Protein AF-A0A9P5QDM4-F1 (afdb_monomer)

Radius of gyration: 14.63 Å; Cα contacts (8 Å, |Δi|>4): 83; chains: 1; bounding box: 31×43×36 Å

pLDDT: mean 73.51, std 17.13, range [36.22, 97.0]

Mean predicted aligned error: 10.0 Å

Nearest PDB structures (foldseek):
  5vnd-assembly3_A  TM=6.708E-01  e=1.064E-02  Homo sapiens
  5z0s-assembly2_B  TM=6.630E-01  e=1.312E-02  Homo sapiens
  4rwj-assembly1_A  TM=6.780E-01  e=1.508E-02  Homo sapiens
  7uy0-assembly2_B  TM=6.299E-01  e=1.994E-02  Homo sapiens
  8cie-assembly1_A  TM=8.432E-01  e=1.312E-01  Homo sapiens

Sequence (91 aa):
MDIRAANVLLSDKLEPILTEFEMCKGDGDLTGFHVDIETSIQRWWSHDRLNDCGTSPESDVYSFGVLLYEISTGREPEYGADLVALEGSGN

Foldseek 3Di:
DQQAPVQFDADPVRDTDGDDCLQPDDPDPPPDPPPVDDPVSCLLFDPVCVPPVDDDPVRVVSSVVQRVVCVVPVDHHDRPDVVVVVVPPDD

Structure (mmCIF, N/CA/C/O backbone):
data_AF-A0A9P5QDM4-F1
#
_entry.id   AF-A0A9P5QDM4-F1
#
loop_
_atom_site.group_PDB
_atom_site.id
_atom_site.type_symbol
_atom_site.label_atom_id
_atom_site.label_alt_id
_atom_site.label_comp_id
_atom_site.label_asym_id
_atom_site.label_entity_id
_atom_site.label_seq_id
_atom_site.pdbx_PDB_ins_code
_atom_site.Cartn_x
_atom_site.Cartn_y
_atom_site.Cartn_z
_atom_site.occupancy
_atom_site.B_iso_or_equiv
_atom_site.auth_seq_id
_atom_site.auth_comp_id
_atom_site.auth_asym_id
_atom_site.auth_atom_id
_atom_site.pdbx_PDB_model_num
ATOM 1 N N . MET A 1 1 ? 4.853 4.796 -6.665 1.00 69.12 1 MET A N 1
ATOM 2 C CA . MET A 1 1 ? 4.887 5.351 -5.295 1.00 69.12 1 MET A CA 1
ATOM 3 C C . MET A 1 1 ? 4.742 4.218 -4.285 1.00 69.12 1 MET A C 1
ATOM 5 O O . MET A 1 1 ? 4.572 3.081 -4.714 1.00 69.12 1 MET A O 1
ATOM 9 N N . ASP A 1 2 ? 4.856 4.489 -2.982 1.00 75.50 2 ASP A N 1
ATOM 10 C CA . ASP A 1 2 ? 4.661 3.481 -1.926 1.00 75.50 2 ASP A CA 1
ATOM 11 C C . ASP A 1 2 ? 3.211 3.483 -1.407 1.00 75.50 2 ASP A C 1
ATOM 13 O O . ASP A 1 2 ? 2.895 4.027 -0.349 1.00 75.50 2 ASP A O 1
ATOM 17 N N . ILE A 1 3 ? 2.300 2.942 -2.226 1.00 82.69 3 ILE A N 1
ATOM 18 C CA . ILE A 1 3 ? 0.866 2.855 -1.918 1.00 82.69 3 ILE A CA 1
ATOM 19 C C . ILE A 1 3 ? 0.577 1.469 -1.332 1.00 82.69 3 ILE A C 1
ATOM 21 O O . ILE A 1 3 ? 0.590 0.471 -2.052 1.00 82.69 3 ILE A O 1
ATOM 25 N N . ARG A 1 4 ? 0.307 1.423 -0.024 1.00 86.50 4 ARG A N 1
ATOM 26 C CA . ARG A 1 4 ? 0.037 0.210 0.766 1.00 86.50 4 ARG A CA 1
ATOM 27 C C . ARG A 1 4 ? -0.782 0.548 2.003 1.00 86.50 4 ARG A C 1
ATOM 29 O O . ARG A 1 4 ? -0.721 1.685 2.470 1.00 86.50 4 ARG A O 1
ATOM 36 N N . ALA A 1 5 ? -1.497 -0.420 2.575 1.00 86.38 5 ALA A N 1
ATOM 37 C CA . ALA A 1 5 ? -2.370 -0.168 3.728 1.00 86.38 5 ALA A CA 1
ATOM 38 C C . ALA A 1 5 ? -1.635 0.470 4.927 1.00 86.38 5 ALA A C 1
ATOM 40 O O . ALA A 1 5 ? -2.205 1.307 5.621 1.00 86.38 5 ALA A O 1
ATOM 41 N N . ALA A 1 6 ? -0.352 0.141 5.126 1.00 87.38 6 ALA A N 1
ATOM 42 C CA . ALA A 1 6 ? 0.488 0.726 6.178 1.00 87.38 6 ALA A CA 1
ATOM 43 C C . ALA A 1 6 ? 0.691 2.250 6.043 1.00 87.38 6 ALA A C 1
ATOM 45 O O . ALA A 1 6 ? 0.893 2.925 7.049 1.00 87.38 6 ALA A O 1
ATOM 46 N N . ASN A 1 7 ? 0.572 2.782 4.821 1.00 88.88 7 ASN A N 1
ATOM 47 C CA . ASN A 1 7 ? 0.804 4.191 4.492 1.00 88.88 7 ASN A CA 1
ATOM 48 C C . ASN A 1 7 ? -0.508 4.968 4.296 1.00 88.88 7 ASN A C 1
ATOM 50 O O . ASN A 1 7 ? -0.505 6.110 3.83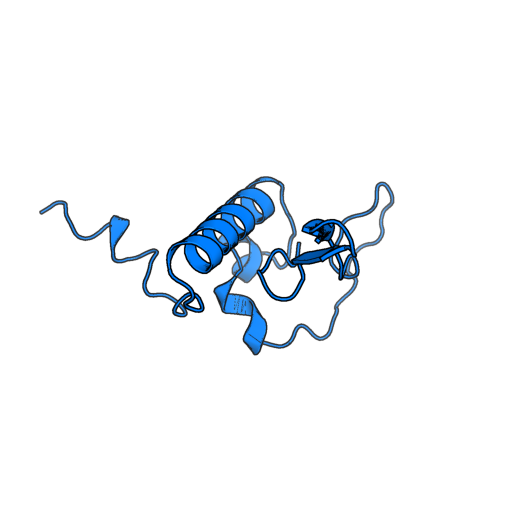2 1.00 88.88 7 ASN A O 1
ATOM 54 N N . VAL A 1 8 ? -1.643 4.347 4.640 1.00 91.62 8 VAL A N 1
ATOM 55 C CA . VAL A 1 8 ? -2.963 4.980 4.691 1.00 91.62 8 VAL A CA 1
ATOM 56 C C . VAL A 1 8 ? -3.373 5.099 6.155 1.00 91.62 8 VAL A C 1
ATOM 58 O O . VAL A 1 8 ? -3.956 4.187 6.740 1.00 91.62 8 VAL A O 1
ATOM 61 N N . LEU A 1 9 ? -3.058 6.239 6.765 1.00 93.12 9 LEU A N 1
ATOM 62 C CA . LEU A 1 9 ? -3.453 6.533 8.139 1.00 93.12 9 LEU A CA 1
ATOM 63 C C . LEU A 1 9 ? -4.908 7.000 8.197 1.00 93.12 9 LEU A C 1
ATOM 65 O O . LEU A 1 9 ? -5.465 7.479 7.211 1.00 93.12 9 LEU A O 1
ATOM 69 N N . LEU A 1 10 ? -5.519 6.901 9.376 1.00 94.06 10 LEU A N 1
ATOM 70 C CA . LEU A 1 10 ? -6.861 7.419 9.629 1.00 94.06 10 LEU A CA 1
ATOM 71 C C . LEU A 1 10 ? -6.793 8.627 10.561 1.00 94.06 10 LEU A C 1
ATOM 73 O O . LEU A 1 10 ? -6.134 8.581 11.602 1.00 94.06 10 LEU A O 1
ATOM 77 N N . SER A 1 11 ? -7.493 9.698 10.188 1.00 94.75 11 SER A N 1
ATOM 78 C CA . SER A 1 11 ? -7.711 10.850 11.064 1.00 94.75 11 SER A CA 1
ATOM 79 C C . SER A 1 11 ? -8.615 10.495 12.253 1.00 94.75 11 SER A C 1
ATOM 81 O O . SER A 1 11 ? -9.222 9.422 12.314 1.00 94.75 11 SER A O 1
ATOM 83 N N . ASP A 1 12 ? -8.779 11.437 13.182 1.00 94.94 12 ASP A N 1
ATOM 84 C CA . ASP A 1 12 ? -9.749 11.352 14.283 1.00 94.94 12 ASP A CA 1
ATOM 85 C C . ASP A 1 12 ? -11.207 11.215 13.802 1.00 94.94 12 ASP A C 1
ATOM 87 O O . ASP A 1 12 ? -12.074 10.758 14.548 1.00 94.94 12 ASP A O 1
ATOM 91 N N . LYS A 1 13 ? -11.472 11.565 12.540 1.00 97.00 13 LYS A N 1
ATOM 92 C CA . LYS A 1 13 ? -12.771 11.441 11.866 1.00 97.00 13 LYS A CA 1
ATOM 93 C C . LYS A 1 13 ? -12.869 10.228 10.941 1.00 97.00 13 LYS A C 1
ATOM 95 O O . LYS A 1 13 ? -13.849 10.122 10.209 1.00 97.00 13 LYS A O 1
ATOM 100 N N . LEU A 1 14 ? -11.890 9.320 10.978 1.00 91.31 14 LEU A N 1
ATOM 101 C CA . LEU A 1 14 ? -11.788 8.165 10.077 1.00 91.31 14 LEU A CA 1
ATOM 102 C C . LEU A 1 14 ? -11.649 8.554 8.596 1.00 91.31 14 LEU A C 1
ATOM 104 O O . LEU A 1 14 ? -12.074 7.815 7.710 1.00 91.31 14 LEU A O 1
ATOM 108 N N . GLU A 1 15 ? -11.040 9.705 8.316 1.00 95.69 15 GLU A N 1
ATOM 109 C CA . GLU A 1 15 ? -10.704 10.108 6.949 1.00 95.69 15 GLU A CA 1
ATOM 110 C C . GLU A 1 15 ? -9.314 9.561 6.584 1.00 95.69 15 GLU A C 1
ATOM 112 O O . GLU A 1 15 ? -8.397 9.665 7.407 1.00 95.69 15 GLU A O 1
ATOM 117 N N . PRO A 1 16 ? -9.133 8.980 5.383 1.00 92.25 16 PRO A N 1
ATOM 118 C CA . PRO A 1 16 ? -7.844 8.439 4.969 1.00 92.25 16 PRO A CA 1
ATOM 119 C C . PRO A 1 16 ? -6.838 9.560 4.677 1.00 92.25 16 PRO A C 1
ATOM 121 O O . PRO A 1 16 ? -7.140 10.513 3.957 1.00 92.25 16 PRO A O 1
ATOM 124 N N . ILE A 1 17 ? -5.623 9.415 5.201 1.00 92.19 17 ILE A N 1
ATOM 125 C CA . ILE A 1 17 ? -4.481 10.310 4.999 1.00 92.19 17 ILE A CA 1
ATOM 126 C C . ILE A 1 17 ? -3.324 9.483 4.438 1.00 92.19 17 ILE A C 1
ATOM 128 O O . ILE A 1 17 ? -2.881 8.526 5.068 1.00 92.19 17 ILE A O 1
ATOM 132 N N . LEU A 1 18 ? -2.822 9.867 3.263 1.00 89.56 18 LEU A N 1
ATOM 133 C CA . LEU A 1 18 ? -1.637 9.247 2.667 1.00 89.56 18 LEU A CA 1
ATOM 134 C C . LEU A 1 18 ? -0.361 9.774 3.329 1.00 89.56 18 LEU A C 1
ATOM 136 O O . LEU A 1 18 ? -0.233 10.979 3.566 1.00 89.56 18 LEU A O 1
ATOM 140 N N . THR A 1 19 ? 0.584 8.877 3.591 1.00 84.75 19 THR A N 1
ATOM 141 C CA . THR A 1 19 ? 1.909 9.186 4.144 1.00 84.75 19 THR A CA 1
ATOM 142 C C . THR A 1 19 ? 3.031 8.635 3.260 1.00 84.75 19 THR A C 1
ATOM 144 O O . THR A 1 19 ? 2.767 8.015 2.236 1.00 84.75 19 THR A O 1
ATOM 147 N N . GLU A 1 20 ? 4.290 8.881 3.643 1.00 78.94 20 GLU A N 1
ATOM 148 C CA . GLU A 1 20 ? 5.489 8.321 2.983 1.00 78.94 20 GLU A CA 1
ATOM 149 C C . GLU A 1 20 ? 5.677 8.731 1.510 1.00 78.94 20 GLU A C 1
ATOM 151 O O . GLU A 1 20 ? 5.867 7.929 0.598 1.00 78.94 20 GLU A O 1
ATOM 156 N N . PHE A 1 21 ? 5.710 10.045 1.278 1.00 78.44 21 PHE A N 1
ATOM 157 C CA . PHE A 1 21 ? 5.953 10.639 -0.043 1.00 78.44 21 PHE A CA 1
ATOM 158 C C . PHE A 1 21 ? 7.430 10.622 -0.484 1.00 78.44 21 PHE A C 1
ATOM 160 O O . PHE A 1 21 ? 7.799 11.275 -1.458 1.00 78.44 21 PHE A O 1
ATOM 167 N N . GLU A 1 22 ? 8.299 9.889 0.214 1.00 72.75 22 GLU A N 1
ATOM 168 C CA . GLU A 1 22 ? 9.744 9.843 -0.066 1.00 72.75 22 GLU A CA 1
ATOM 169 C C . GLU A 1 22 ? 10.056 9.245 -1.448 1.00 72.75 22 GLU A C 1
ATOM 171 O O . GLU A 1 22 ? 11.086 9.548 -2.046 1.00 72.75 22 GLU A O 1
ATOM 176 N N . MET A 1 23 ? 9.133 8.441 -1.991 1.00 69.62 23 MET A N 1
ATOM 177 C CA . MET A 1 23 ? 9.229 7.841 -3.329 1.00 69.62 23 MET A CA 1
ATOM 178 C C . MET A 1 23 ? 8.402 8.578 -4.397 1.00 69.62 23 MET A C 1
ATOM 180 O O . MET A 1 23 ? 8.172 8.037 -5.485 1.00 69.62 23 MET A O 1
ATOM 184 N N . CYS A 1 24 ? 7.901 9.780 -4.104 1.00 73.44 24 CYS A N 1
ATOM 185 C CA . CYS A 1 24 ? 7.136 10.578 -5.058 1.00 73.44 24 CYS A CA 1
ATOM 186 C C . CYS A 1 24 ? 8.048 11.254 -6.083 1.00 73.44 24 CYS A C 1
ATOM 188 O O . CYS A 1 24 ? 9.088 11.813 -5.740 1.00 73.44 24 CYS A O 1
ATOM 190 N N . LYS A 1 25 ? 7.623 11.267 -7.351 1.00 70.00 25 LYS A N 1
ATOM 191 C CA . LYS A 1 25 ? 8.252 12.118 -8.367 1.00 70.00 25 LYS A CA 1
ATOM 192 C C . LYS A 1 25 ? 7.739 13.548 -8.205 1.00 70.00 25 LYS A C 1
ATOM 194 O O . LYS A 1 25 ? 6.53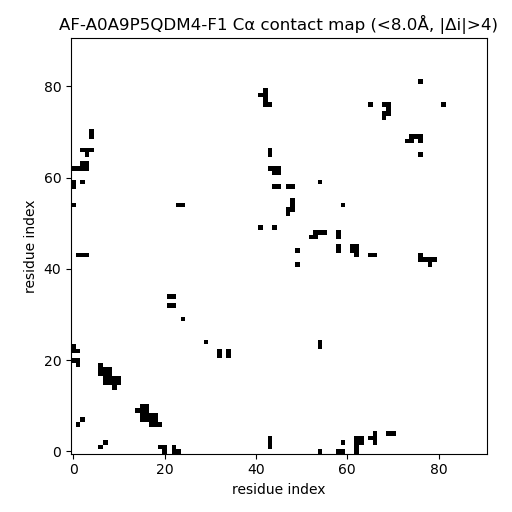6 13.780 -8.283 1.00 70.00 25 LYS A O 1
ATOM 199 N N . GLY A 1 26 ? 8.652 14.485 -7.964 1.00 64.56 26 GLY A N 1
ATOM 200 C CA . GLY A 1 26 ? 8.368 15.917 -8.030 1.00 64.56 26 GLY A CA 1
ATOM 201 C C . GLY A 1 26 ? 8.410 16.441 -9.469 1.00 64.56 26 GLY A C 1
ATOM 202 O O . GLY A 1 26 ? 8.965 15.797 -10.353 1.00 64.56 26 GLY A O 1
ATOM 203 N N . ASP A 1 27 ? 7.864 17.639 -9.684 1.00 64.19 27 ASP A N 1
ATOM 204 C CA . ASP A 1 27 ? 7.803 18.343 -10.984 1.00 64.19 27 ASP A CA 1
ATOM 205 C C . ASP A 1 27 ? 9.166 18.921 -11.445 1.00 64.19 27 ASP A C 1
ATOM 207 O O . ASP A 1 27 ? 9.266 19.683 -12.402 1.00 64.19 27 ASP A O 1
ATOM 211 N N . GLY A 1 28 ? 10.245 18.582 -10.735 1.00 54.38 28 GLY A N 1
ATOM 212 C CA . GLY A 1 28 ? 11.620 18.958 -11.049 1.00 54.38 28 GLY A CA 1
ATOM 213 C C . GLY A 1 28 ? 12.499 17.718 -11.129 1.00 54.38 28 GLY A C 1
ATOM 214 O O . GLY A 1 28 ? 12.170 16.698 -10.530 1.00 54.38 28 GLY A O 1
ATOM 215 N N . ASP A 1 29 ? 13.609 17.841 -11.860 1.00 49.62 29 ASP A N 1
ATOM 216 C CA . ASP A 1 29 ? 14.621 16.822 -12.180 1.00 49.62 29 ASP A CA 1
ATOM 217 C C . ASP A 1 29 ? 15.354 16.279 -10.932 1.00 49.62 29 ASP A C 1
ATOM 219 O O . ASP A 1 29 ? 16.574 16.337 -10.797 1.00 49.62 29 ASP A O 1
ATOM 223 N N . LEU A 1 30 ? 14.600 15.773 -9.958 1.00 49.47 30 LEU A N 1
ATOM 224 C CA . LEU A 1 30 ? 15.093 14.991 -8.839 1.00 49.47 30 LEU A CA 1
ATOM 225 C C . LEU A 1 30 ? 15.203 13.555 -9.334 1.00 49.47 30 LEU A C 1
ATOM 227 O O . LEU A 1 30 ? 14.422 12.668 -8.989 1.00 49.47 30 LEU A O 1
ATOM 231 N N . THR A 1 31 ? 16.179 13.356 -10.215 1.00 43.81 31 THR A N 1
ATOM 232 C CA . THR A 1 31 ? 16.694 12.039 -10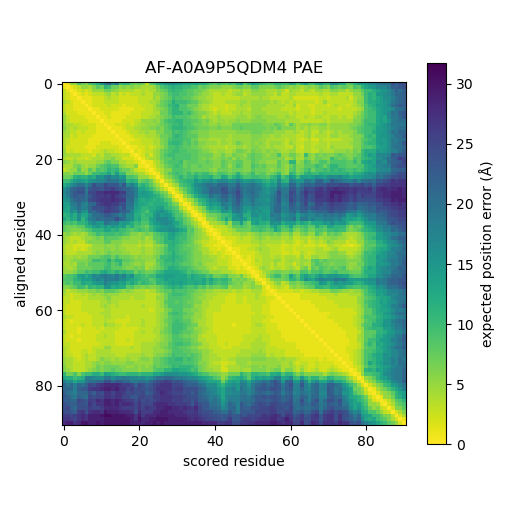.554 1.00 43.81 31 THR A CA 1
ATOM 233 C C . THR A 1 31 ? 17.042 11.317 -9.259 1.00 43.81 31 THR A C 1
ATOM 235 O O . THR A 1 31 ? 17.962 11.720 -8.550 1.00 43.81 31 THR A O 1
ATOM 238 N N . GLY A 1 32 ? 16.301 10.254 -8.965 1.00 48.31 32 GLY A N 1
ATOM 239 C CA . GLY A 1 32 ? 16.722 9.200 -8.055 1.00 48.31 32 GLY A CA 1
ATOM 240 C C . GLY A 1 32 ? 17.007 9.651 -6.628 1.00 48.31 32 GLY A C 1
ATOM 241 O O . GLY A 1 32 ? 18.162 9.699 -6.210 1.00 48.31 32 GLY A O 1
ATOM 242 N N . PHE A 1 33 ? 15.960 9.789 -5.817 1.00 45.34 33 PHE A N 1
ATOM 243 C CA . PHE A 1 33 ? 16.111 9.280 -4.459 1.00 45.34 33 PHE A CA 1
ATOM 244 C C . PHE A 1 33 ? 16.230 7.754 -4.571 1.00 45.34 33 PHE A C 1
ATOM 246 O O . PHE A 1 33 ? 15.233 7.040 -4.652 1.00 45.34 33 PHE A O 1
ATOM 253 N N . HIS A 1 34 ? 17.472 7.261 -4.631 1.00 47.53 34 HIS A N 1
ATOM 254 C CA . HIS A 1 34 ? 17.793 5.905 -4.193 1.00 47.53 34 HIS A CA 1
ATOM 255 C C . HIS A 1 34 ? 17.514 5.873 -2.691 1.00 47.53 34 HIS A C 1
ATOM 257 O O . HIS A 1 34 ? 18.408 6.045 -1.866 1.00 47.53 34 HIS A O 1
ATOM 263 N N . VAL A 1 35 ? 16.238 5.738 -2.339 1.00 50.41 35 VAL A N 1
ATOM 264 C CA . VAL A 1 35 ? 15.876 5.200 -1.037 1.00 50.41 35 VAL A CA 1
ATOM 265 C C . VAL A 1 35 ? 16.490 3.805 -1.014 1.00 50.41 35 VAL A C 1
ATOM 267 O O . VAL A 1 35 ? 16.453 3.101 -2.024 1.00 50.41 35 VAL A O 1
ATOM 270 N N . ASP A 1 36 ? 17.129 3.428 0.087 1.00 51.50 36 ASP A N 1
ATOM 271 C CA . ASP A 1 36 ? 17.553 2.049 0.309 1.00 51.50 36 ASP A CA 1
ATOM 272 C C . ASP 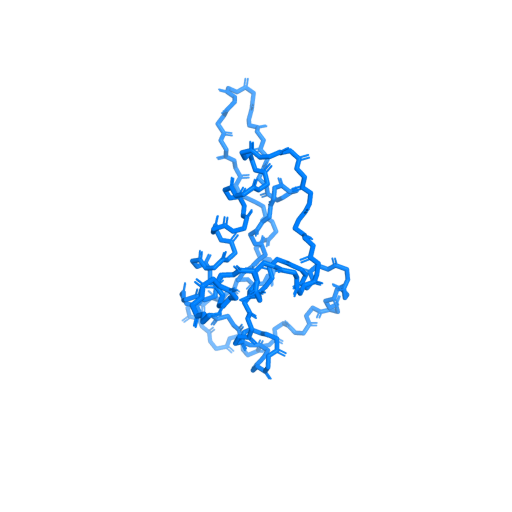A 1 36 ? 16.257 1.254 0.474 1.00 51.50 36 ASP A C 1
ATOM 274 O O . ASP A 1 36 ? 15.700 1.156 1.569 1.00 51.50 36 ASP A O 1
ATOM 278 N N . ILE A 1 37 ? 15.646 0.882 -0.655 1.00 58.38 37 ILE A N 1
ATOM 279 C CA . ILE A 1 37 ? 14.282 0.399 -0.608 1.00 58.38 37 ILE A CA 1
ATOM 280 C C . ILE A 1 37 ? 14.324 -0.973 0.027 1.00 58.38 37 ILE A C 1
ATOM 282 O O . ILE A 1 37 ? 14.903 -1.913 -0.521 1.00 58.38 37 ILE A O 1
ATOM 286 N N . GLU A 1 38 ? 13.677 -1.070 1.181 1.00 61.97 38 GLU A N 1
ATOM 287 C CA . GLU A 1 38 ? 13.516 -2.322 1.878 1.00 61.97 38 GLU A CA 1
ATOM 288 C C . GLU A 1 38 ? 12.909 -3.340 0.904 1.00 61.97 38 GLU A C 1
ATOM 290 O O . GLU A 1 38 ? 11.791 -3.186 0.409 1.00 61.97 38 GLU A O 1
ATOM 295 N N . THR A 1 39 ? 13.654 -4.402 0.596 1.00 66.44 39 THR A N 1
ATOM 296 C CA . THR A 1 39 ? 13.186 -5.494 -0.277 1.00 66.44 39 THR A CA 1
ATOM 297 C C . THR A 1 39 ? 11.862 -6.086 0.212 1.00 66.44 39 THR A C 1
ATOM 299 O O . THR A 1 39 ? 11.111 -6.676 -0.565 1.00 66.44 39 THR A O 1
ATOM 302 N N . SER A 1 40 ? 11.534 -5.865 1.488 1.00 67.44 40 SER A N 1
ATOM 303 C CA . SER A 1 40 ? 10.275 -6.225 2.118 1.00 67.44 40 SER A CA 1
ATOM 304 C C . SER A 1 40 ? 9.049 -5.502 1.545 1.00 67.44 40 SER A C 1
ATOM 306 O O . SER A 1 40 ? 7.955 -6.012 1.755 1.00 67.44 40 SER A O 1
ATOM 308 N N . ILE A 1 41 ? 9.162 -4.400 0.793 1.00 77.44 41 ILE A N 1
ATOM 309 C CA . ILE A 1 41 ? 7.985 -3.688 0.247 1.00 77.44 41 ILE A CA 1
ATOM 310 C C . ILE A 1 41 ? 7.702 -3.986 -1.232 1.00 77.44 41 ILE A C 1
ATOM 312 O O . ILE A 1 41 ? 6.705 -3.538 -1.795 1.00 77.44 41 ILE A O 1
ATOM 316 N N . GLN A 1 42 ? 8.535 -4.805 -1.873 1.00 78.69 42 GLN A N 1
ATOM 317 C CA . GLN A 1 42 ? 8.415 -5.103 -3.303 1.00 78.69 42 GLN A CA 1
ATOM 318 C C . GLN A 1 42 ? 7.106 -5.819 -3.686 1.00 78.69 42 GLN A C 1
ATOM 320 O O . GLN A 1 42 ? 6.690 -5.744 -4.839 1.00 78.69 42 GLN A O 1
ATOM 325 N N 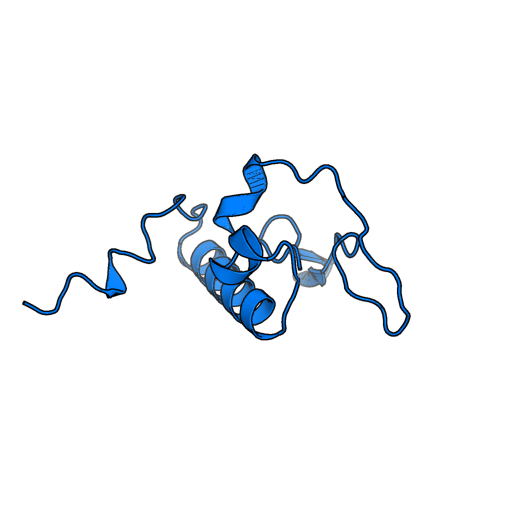. ARG A 1 43 ? 6.424 -6.484 -2.737 1.00 82.88 43 ARG A N 1
ATOM 326 C CA . ARG A 1 43 ? 5.131 -7.161 -2.983 1.00 82.88 43 ARG A CA 1
ATOM 327 C C . ARG A 1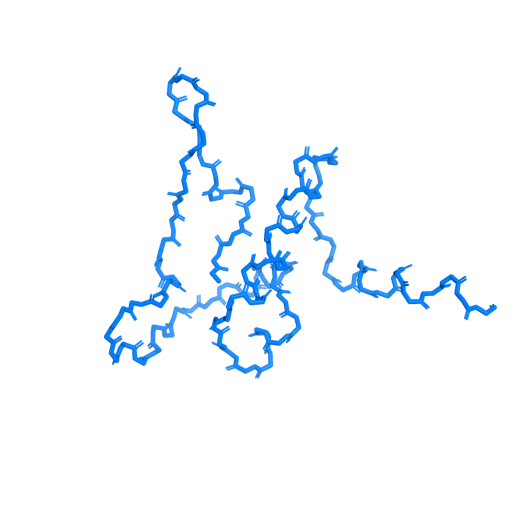 43 ? 3.989 -6.207 -3.360 1.00 82.88 43 ARG A C 1
ATOM 329 O O . ARG A 1 43 ? 3.004 -6.654 -3.935 1.00 82.88 43 ARG A O 1
ATOM 336 N N . TRP A 1 44 ? 4.137 -4.908 -3.095 1.00 83.25 44 TRP A N 1
ATOM 337 C CA . TRP A 1 44 ? 3.169 -3.876 -3.485 1.00 83.25 44 TRP A CA 1
ATOM 338 C C . TRP A 1 44 ? 3.478 -3.221 -4.832 1.00 83.25 44 TRP A C 1
ATOM 340 O O . TRP A 1 44 ? 2.740 -2.339 -5.273 1.00 83.25 44 TRP A O 1
ATOM 350 N N . TRP A 1 45 ? 4.563 -3.607 -5.505 1.00 83.12 45 TRP A N 1
ATOM 351 C CA . TRP A 1 45 ? 5.006 -2.943 -6.725 1.00 83.12 45 TRP A CA 1
ATOM 352 C C . TRP A 1 45 ? 4.602 -3.672 -7.994 1.00 83.12 45 TRP A C 1
ATOM 354 O O . TRP A 1 45 ? 4.580 -4.898 -8.061 1.00 83.12 45 TRP A O 1
ATOM 364 N N . SER A 1 46 ? 4.344 -2.879 -9.033 1.00 81.12 46 SER A N 1
ATOM 365 C CA . SER A 1 46 ? 4.171 -3.396 -10.388 1.00 81.12 46 SER A CA 1
ATOM 366 C C . SER A 1 46 ? 5.458 -4.034 -10.919 1.00 81.12 46 SER A C 1
ATOM 368 O O . SER A 1 46 ? 6.565 -3.646 -10.536 1.00 81.12 46 SER A O 1
ATOM 370 N N . HIS A 1 47 ? 5.308 -4.962 -11.864 1.00 77.44 47 HIS A N 1
ATOM 371 C CA . HIS A 1 47 ? 6.437 -5.599 -12.541 1.00 77.44 47 HIS A CA 1
ATOM 372 C C . HIS A 1 47 ? 7.356 -4.583 -13.242 1.00 77.44 47 HIS A C 1
ATOM 374 O O . HIS A 1 47 ? 8.574 -4.676 -13.142 1.00 77.44 47 HIS A O 1
ATOM 380 N N . ASP A 1 48 ? 6.772 -3.572 -13.885 1.00 72.44 48 ASP A N 1
ATOM 381 C CA . ASP A 1 48 ? 7.502 -2.488 -14.552 1.00 72.44 48 ASP A CA 1
ATOM 382 C C . ASP A 1 48 ? 8.392 -1.701 -13.570 1.00 72.44 48 ASP A C 1
ATOM 384 O O . ASP A 1 48 ? 9.584 -1.500 -13.800 1.00 72.44 48 ASP A O 1
ATOM 388 N N . ARG A 1 49 ? 7.848 -1.382 -12.388 1.00 73.81 49 ARG A N 1
ATOM 389 C CA . ARG A 1 49 ? 8.580 -0.714 -11.301 1.00 73.81 49 ARG A CA 1
ATOM 390 C C . ARG A 1 49 ? 9.761 -1.532 -10.770 1.00 73.81 49 ARG A C 1
ATOM 392 O O . ARG A 1 49 ? 10.760 -0.938 -10.370 1.00 73.81 49 ARG A O 1
ATOM 399 N N . LEU A 1 50 ? 9.654 -2.862 -10.749 1.00 73.81 50 LEU A N 1
ATOM 400 C CA . LEU A 1 50 ? 10.746 -3.749 -10.327 1.00 73.81 50 LEU A CA 1
ATOM 401 C C . LEU A 1 50 ? 11.903 -3.772 -11.334 1.00 73.81 50 LEU A C 1
ATOM 403 O O . LEU A 1 50 ? 13.048 -3.944 -10.925 1.00 73.81 50 LEU A O 1
ATOM 407 N N . ASN A 1 51 ? 11.610 -3.597 -12.624 1.00 69.94 51 ASN A N 1
ATOM 408 C CA . ASN A 1 51 ? 12.599 -3.713 -13.696 1.00 69.94 51 ASN A CA 1
ATOM 409 C C . ASN A 1 51 ? 13.309 -2.388 -13.999 1.00 69.94 51 ASN A C 1
ATOM 411 O O . ASN A 1 51 ? 14.529 -2.376 -14.143 1.00 69.94 51 ASN A O 1
ATOM 415 N N . ASP A 1 52 ? 12.564 -1.283 -14.067 1.00 66.75 52 ASP A N 1
ATOM 416 C CA . ASP A 1 52 ? 13.095 0.018 -14.501 1.00 66.75 52 ASP A CA 1
ATOM 417 C C . ASP A 1 52 ? 13.409 0.974 -13.335 1.00 66.75 52 ASP A C 1
ATOM 419 O O . ASP A 1 52 ? 13.791 2.125 -13.554 1.00 66.75 52 ASP A O 1
ATOM 423 N N . CYS A 1 53 ? 13.233 0.530 -12.079 1.00 62.56 53 CYS A N 1
ATOM 424 C CA . CYS A 1 53 ? 13.371 1.340 -10.853 1.00 62.56 53 CYS A CA 1
ATOM 425 C C . CYS A 1 53 ? 12.559 2.656 -10.872 1.00 62.56 53 CYS A C 1
ATOM 427 O O . CYS A 1 53 ? 12.760 3.552 -10.047 1.00 62.56 53 CYS A O 1
ATOM 429 N N . GLY A 1 54 ? 11.630 2.787 -11.821 1.00 65.12 54 GLY A N 1
ATOM 430 C CA . GLY A 1 54 ? 10.841 3.979 -12.067 1.00 65.12 54 GLY A CA 1
ATOM 431 C C . GLY A 1 54 ? 9.536 3.995 -11.277 1.00 65.12 54 GLY A C 1
ATOM 432 O O . GLY A 1 54 ? 9.007 2.973 -10.841 1.00 65.12 54 GLY A O 1
ATOM 433 N N . THR A 1 55 ? 8.987 5.192 -11.087 1.00 71.25 55 THR A N 1
ATOM 434 C CA . THR A 1 55 ? 7.554 5.373 -10.825 1.00 71.25 55 THR A CA 1
ATOM 435 C C . THR A 1 55 ? 6.870 5.838 -12.106 1.00 71.25 55 THR A C 1
ATOM 437 O O . THR A 1 55 ? 7.369 6.729 -12.799 1.00 71.25 55 THR A O 1
ATOM 440 N N . SER A 1 56 ? 5.733 5.238 -12.416 1.00 79.50 56 SER A N 1
ATOM 441 C CA . SER A 1 56 ? 4.838 5.610 -13.513 1.00 79.50 56 SER A CA 1
ATOM 442 C C . SER A 1 56 ? 3.395 5.690 -12.996 1.00 79.50 56 SER A C 1
ATOM 444 O O . SER A 1 56 ? 3.084 5.034 -11.992 1.00 79.50 56 SER A O 1
ATOM 446 N N . PRO A 1 57 ? 2.502 6.455 -13.650 1.00 84.00 57 PRO A N 1
ATOM 447 C CA . PRO A 1 57 ? 1.076 6.436 -13.322 1.00 84.00 57 PRO A CA 1
ATOM 448 C C . PRO A 1 57 ? 0.488 5.016 -13.322 1.00 84.00 57 PRO A C 1
ATOM 450 O O . PRO A 1 57 ? -0.322 4.676 -12.464 1.00 84.00 57 PRO A O 1
ATOM 453 N N . GLU A 1 58 ? 0.943 4.155 -14.230 1.00 86.50 58 GLU A N 1
ATOM 454 C CA . GLU A 1 58 ? 0.546 2.750 -14.325 1.00 86.50 58 GLU A CA 1
ATOM 455 C C . GLU A 1 58 ? 0.997 1.953 -13.093 1.00 86.50 58 GLU A C 1
ATOM 457 O O . GLU A 1 58 ? 0.223 1.166 -12.543 1.00 86.50 58 GLU A O 1
ATOM 462 N N . SER A 1 59 ? 2.222 2.196 -12.609 1.00 82.19 59 SER A N 1
ATOM 463 C CA . SER A 1 59 ? 2.717 1.575 -11.376 1.00 82.19 59 SER A CA 1
ATOM 464 C C . SER A 1 59 ? 1.910 2.000 -10.144 1.00 82.19 59 SER A C 1
ATOM 466 O O . SER A 1 59 ? 1.693 1.180 -9.254 1.00 82.19 59 SER A O 1
ATOM 468 N N . ASP A 1 60 ? 1.416 3.243 -10.110 1.00 84.25 60 ASP A N 1
ATOM 469 C CA . ASP A 1 60 ? 0.581 3.748 -9.016 1.00 84.25 60 ASP A CA 1
ATOM 470 C C . ASP A 1 60 ? -0.822 3.123 -9.045 1.00 84.25 60 ASP A C 1
ATOM 472 O O . ASP A 1 60 ? -1.350 2.748 -7.997 1.00 84.25 60 ASP A O 1
ATOM 476 N N . VAL A 1 61 ? -1.405 2.936 -10.237 1.00 89.81 61 VAL A N 1
ATOM 477 C CA . VAL A 1 61 ? -2.686 2.227 -10.412 1.00 89.81 61 VAL A CA 1
ATOM 478 C C . VAL A 1 61 ? -2.579 0.774 -9.948 1.00 89.81 61 VAL A C 1
ATOM 480 O O . VAL A 1 61 ? -3.480 0.286 -9.265 1.00 89.81 61 VAL A O 1
ATOM 483 N N . TYR A 1 62 ? -1.479 0.088 -10.268 1.00 88.69 62 TYR A N 1
ATOM 484 C CA . TYR A 1 62 ? -1.238 -1.274 -9.792 1.00 88.69 62 TYR A CA 1
ATOM 485 C C . TYR A 1 62 ? -1.203 -1.338 -8.261 1.00 88.69 62 TYR A C 1
ATOM 487 O O . TYR A 1 62 ? -1.961 -2.098 -7.659 1.00 88.69 62 TYR A O 1
ATOM 495 N N . SER A 1 63 ? -0.369 -0.512 -7.619 1.00 86.94 63 SER A N 1
ATOM 496 C CA . SER A 1 63 ? -0.248 -0.492 -6.156 1.00 86.94 63 SER A CA 1
ATOM 497 C C . SER A 1 63 ? -1.561 -0.088 -5.474 1.00 86.94 63 SER A C 1
ATOM 499 O O . SER A 1 63 ? -1.903 -0.629 -4.425 1.00 86.94 63 SER A O 1
ATOM 501 N N . PHE A 1 64 ? -2.363 0.782 -6.096 1.00 89.69 64 PHE A N 1
ATOM 502 C CA . PHE A 1 64 ? -3.718 1.078 -5.630 1.00 89.69 64 PHE A CA 1
ATOM 503 C C . PHE A 1 64 ? -4.647 -0.146 -5.694 1.00 89.69 64 PHE A C 1
ATOM 505 O O . PHE A 1 64 ? -5.413 -0.386 -4.763 1.00 89.69 64 PHE A O 1
ATOM 512 N N . GLY A 1 65 ? -4.558 -0.962 -6.747 1.00 91.06 65 GLY A N 1
ATOM 513 C CA . GLY A 1 65 ? -5.280 -2.234 -6.828 1.00 91.06 65 GLY A CA 1
ATOM 514 C C . GLY A 1 65 ? -4.890 -3.204 -5.708 1.00 91.06 65 GLY A C 1
ATOM 515 O O . GLY A 1 65 ? -5.762 -3.803 -5.079 1.00 91.06 65 GLY A O 1
ATOM 516 N N . VAL A 1 66 ? -3.594 -3.294 -5.399 1.00 90.06 66 VAL A N 1
ATOM 517 C CA . VAL A 1 66 ? -3.086 -4.095 -4.275 1.00 90.06 66 VAL A CA 1
ATOM 518 C C . VAL A 1 66 ? -3.620 -3.577 -2.934 1.00 90.06 66 VAL A C 1
ATOM 520 O O . VAL A 1 66 ? -4.088 -4.366 -2.119 1.00 90.06 66 VAL A O 1
ATOM 523 N N . LEU A 1 67 ? -3.649 -2.259 -2.724 1.00 90.25 67 LEU A N 1
ATOM 524 C CA . LEU A 1 67 ? -4.253 -1.650 -1.533 1.00 90.25 67 LEU A CA 1
ATOM 525 C C . LEU A 1 67 ? -5.737 -2.034 -1.380 1.00 90.25 67 LEU A C 1
ATOM 527 O O . LEU A 1 67 ? -6.186 -2.358 -0.280 1.00 90.25 67 LEU A O 1
ATOM 531 N N . LEU A 1 68 ? -6.513 -2.024 -2.468 1.00 90.69 68 LEU A N 1
ATOM 532 C CA . LEU A 1 68 ? -7.915 -2.456 -2.429 1.00 90.69 68 LEU A CA 1
ATOM 533 C C . LEU A 1 68 ? -8.044 -3.940 -2.059 1.00 90.69 68 LEU A C 1
ATOM 535 O O . LEU A 1 68 ? -8.935 -4.301 -1.284 1.00 90.69 68 LEU A O 1
ATOM 539 N N . TYR A 1 69 ? -7.149 -4.791 -2.568 1.00 90.12 69 TYR A N 1
ATOM 540 C CA . TYR A 1 69 ? -7.076 -6.193 -2.166 1.00 90.12 69 TYR A CA 1
ATOM 541 C C . TYR A 1 69 ? -6.824 -6.327 -0.657 1.00 90.12 69 TYR A C 1
ATOM 543 O O . TYR A 1 69 ? -7.585 -7.025 0.019 1.00 90.12 69 TYR A O 1
ATOM 551 N N . GLU A 1 70 ? -5.841 -5.611 -0.105 1.00 91.44 70 GLU A N 1
ATOM 552 C CA . GLU A 1 70 ? -5.537 -5.632 1.333 1.00 91.44 70 GLU A CA 1
ATOM 553 C C . GLU A 1 70 ? -6.741 -5.215 2.178 1.00 91.44 70 GLU A C 1
ATOM 555 O O . GLU A 1 70 ? -7.083 -5.887 3.149 1.00 91.44 70 GLU A O 1
ATOM 560 N N . ILE A 1 71 ? -7.425 -4.137 1.785 1.00 89.44 71 ILE A N 1
ATOM 561 C CA . ILE A 1 71 ? -8.612 -3.641 2.491 1.00 89.44 71 ILE A CA 1
ATOM 562 C C . I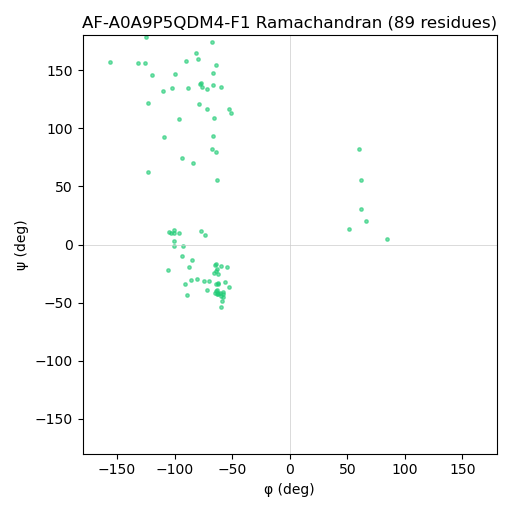LE A 1 71 ? -9.743 -4.674 2.445 1.00 89.44 71 ILE A C 1
ATOM 564 O O . ILE A 1 71 ? -10.424 -4.896 3.445 1.00 89.44 71 ILE A O 1
ATOM 568 N N . SER A 1 72 ? -9.958 -5.309 1.291 1.00 90.25 72 SER A N 1
ATOM 569 C CA . SER A 1 72 ? -11.063 -6.256 1.103 1.00 90.25 72 SER A CA 1
ATOM 570 C C . SER A 1 72 ? -10.839 -7.605 1.792 1.00 90.25 72 SER A C 1
ATOM 572 O O . SER A 1 72 ? -11.802 -8.240 2.223 1.00 90.25 72 SER A O 1
ATOM 574 N N . THR A 1 73 ? -9.584 -8.046 1.911 1.00 90.12 73 THR A N 1
ATOM 575 C CA . THR A 1 73 ? -9.231 -9.375 2.434 1.00 90.12 73 THR A CA 1
ATOM 576 C C . THR A 1 73 ? -8.660 -9.349 3.849 1.00 90.12 73 THR A C 1
ATOM 578 O O . THR A 1 73 ? -8.691 -10.375 4.533 1.00 90.12 73 THR A O 1
ATOM 581 N N . GLY A 1 74 ? -8.126 -8.208 4.291 1.00 88.44 74 GLY A N 1
ATOM 582 C CA . GLY A 1 74 ? -7.349 -8.082 5.523 1.00 88.44 74 GLY A CA 1
ATOM 583 C C . GLY A 1 74 ? -6.012 -8.831 5.485 1.00 88.44 74 GLY A C 1
ATOM 584 O O . GLY A 1 74 ? -5.484 -9.171 6.543 1.00 88.44 74 GLY A O 1
ATOM 585 N N . ARG A 1 75 ? -5.494 -9.157 4.294 1.00 87.00 75 ARG A N 1
ATOM 586 C CA . ARG A 1 75 ? -4.259 -9.931 4.096 1.00 87.00 75 ARG A CA 1
ATOM 587 C C . ARG A 1 75 ? -3.234 -9.115 3.326 1.00 87.00 75 ARG A C 1
ATOM 589 O O . ARG A 1 75 ? -3.598 -8.374 2.421 1.00 87.00 75 ARG A O 1
ATOM 596 N N . GLU A 1 76 ? -1.959 -9.311 3.650 1.00 84.88 76 GLU A N 1
ATOM 597 C CA . GLU A 1 76 ? -0.873 -8.801 2.811 1.00 84.88 76 GLU A CA 1
ATOM 598 C C . GLU A 1 76 ? -0.864 -9.522 1.450 1.00 84.88 76 GLU A C 1
ATOM 600 O O . GLU A 1 76 ? -1.208 -10.709 1.383 1.00 84.88 76 GLU A O 1
ATOM 605 N N . PRO A 1 77 ? -0.462 -8.838 0.366 1.00 81.94 77 PRO A N 1
ATOM 606 C CA . PRO A 1 77 ? -0.319 -9.463 -0.942 1.00 81.94 77 PRO A CA 1
ATOM 607 C C . PRO A 1 77 ? 0.816 -10.495 -0.929 1.00 81.94 77 PRO A C 1
ATOM 609 O O . PRO A 1 77 ? 1.898 -10.256 -0.394 1.00 81.94 77 PRO A O 1
ATOM 612 N N . GLU A 1 78 ? 0.605 -11.655 -1.540 1.00 77.06 78 GLU A N 1
ATOM 613 C CA . GLU A 1 78 ? 1.672 -12.646 -1.685 1.00 77.06 7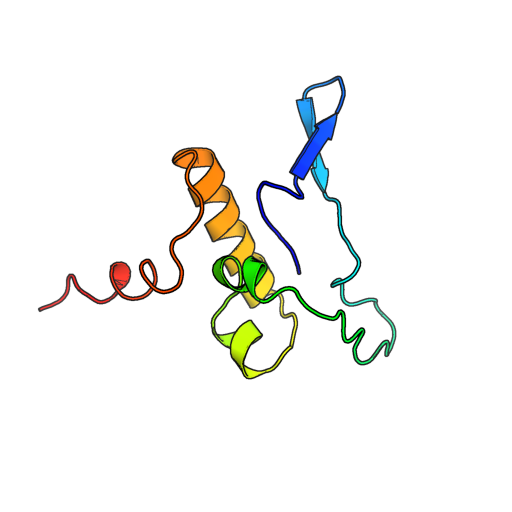8 GLU A CA 1
ATOM 614 C C . GLU A 1 78 ? 2.651 -12.220 -2.790 1.00 77.06 78 GLU A C 1
ATOM 616 O O . GLU A 1 78 ? 2.248 -11.806 -3.880 1.00 77.06 78 GLU A O 1
ATOM 621 N N . TYR A 1 79 ? 3.960 -12.335 -2.533 1.00 65.75 79 TYR A N 1
ATOM 622 C CA . TYR A 1 79 ? 4.982 -12.017 -3.533 1.00 65.75 79 TYR A CA 1
ATOM 623 C C . TYR A 1 79 ? 4.898 -13.012 -4.700 1.00 65.75 79 TYR A C 1
ATOM 625 O O . TYR A 1 79 ? 5.246 -14.182 -4.555 1.00 65.75 79 TYR A O 1
ATOM 633 N N . GLY A 1 80 ? 4.427 -12.545 -5.859 1.00 58.66 80 GLY A N 1
ATOM 634 C CA . GLY A 1 80 ? 4.416 -13.312 -7.108 1.00 58.66 80 GLY A CA 1
ATOM 635 C C . GLY A 1 80 ? 3.226 -14.256 -7.336 1.00 58.66 80 GLY A C 1
ATOM 636 O O . GLY A 1 80 ? 3.232 -14.952 -8.348 1.00 58.66 80 GLY A O 1
ATOM 637 N N . ALA A 1 81 ? 2.206 -14.290 -6.470 1.00 47.62 81 ALA A N 1
ATOM 638 C CA . ALA A 1 81 ? 1.091 -15.239 -6.629 1.00 47.62 81 ALA A CA 1
ATOM 639 C C . ALA A 1 81 ? -0.093 -14.697 -7.459 1.00 47.62 81 ALA A C 1
ATOM 641 O O . ALA A 1 81 ? -0.690 -15.448 -8.231 1.00 47.62 81 ALA A O 1
ATOM 642 N N . ASP A 1 82 ? -0.402 -13.398 -7.382 1.00 49.16 82 ASP A N 1
ATOM 643 C CA . ASP A 1 82 ? -1.635 -12.861 -7.992 1.00 49.16 82 ASP A CA 1
ATOM 644 C C . ASP A 1 82 ? -1.525 -12.496 -9.482 1.00 49.16 82 ASP A C 1
ATOM 646 O O . ASP A 1 82 ? -2.538 -12.344 -10.162 1.00 49.16 82 ASP A O 1
ATOM 650 N N . LEU A 1 83 ? -0.312 -12.422 -10.039 1.00 45.59 83 LEU A N 1
ATOM 651 C CA . LEU A 1 83 ? -0.129 -12.221 -11.485 1.00 45.59 83 LEU A CA 1
ATOM 652 C C . LEU A 1 83 ? -0.293 -13.524 -12.283 1.00 45.59 83 LEU A C 1
ATOM 654 O O . LEU A 1 83 ? -0.762 -13.495 -13.415 1.00 45.59 83 LEU A O 1
ATOM 658 N N . VAL A 1 84 ? 0.031 -14.678 -11.689 1.00 43.59 84 VAL A N 1
ATOM 659 C CA . VAL A 1 84 ? -0.085 -15.989 -12.357 1.00 43.59 84 VAL A CA 1
ATOM 660 C C . VAL A 1 84 ? -1.497 -16.567 -12.215 1.00 43.59 84 VAL A C 1
ATOM 662 O O . VAL A 1 84 ? -1.985 -17.244 -13.121 1.00 43.59 84 VAL A O 1
ATOM 665 N N . ALA A 1 85 ? -2.198 -16.264 -11.118 1.00 41.25 85 ALA A N 1
ATOM 666 C CA . ALA A 1 85 ? -3.563 -16.742 -10.894 1.00 41.25 85 ALA A CA 1
ATOM 667 C C . ALA A 1 85 ? -4.590 -16.161 -11.890 1.00 41.25 85 ALA A C 1
ATOM 669 O O . ALA A 1 85 ? -5.604 -16.805 -12.162 1.00 41.25 85 ALA A O 1
ATOM 670 N N . LEU A 1 86 ? -4.318 -14.990 -12.481 1.00 43.00 86 LEU A N 1
ATOM 671 C CA . LEU A 1 86 ? -5.180 -14.367 -13.494 1.00 43.00 86 LEU A CA 1
ATOM 672 C C . LEU A 1 86 ? -4.876 -14.817 -14.935 1.00 43.00 86 LEU A C 1
ATOM 674 O O . LEU A 1 86 ? -5.759 -14.728 -15.785 1.00 43.00 86 LEU A O 1
ATOM 678 N N . GLU A 1 87 ? -3.690 -15.372 -15.208 1.00 45.66 87 GLU A N 1
ATOM 679 C CA . GLU A 1 87 ? -3.353 -15.953 -16.522 1.00 45.66 87 GLU A CA 1
ATOM 680 C C . GLU A 1 87 ? -3.627 -17.469 -16.614 1.00 45.66 87 GLU A C 1
ATOM 682 O O . GLU A 1 87 ? -3.613 -18.047 -17.699 1.00 45.66 87 GLU A O 1
ATOM 687 N N . GLY A 1 88 ? -3.936 -18.129 -15.494 1.00 44.00 88 GLY A N 1
ATOM 688 C CA . G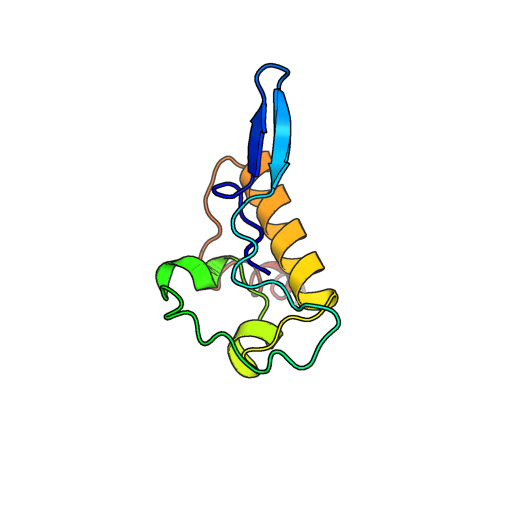LY A 1 88 ? -4.041 -19.590 -15.403 1.00 44.00 88 GLY A CA 1
ATOM 689 C C . GLY A 1 88 ? -5.434 -20.219 -15.543 1.00 44.00 88 GLY A C 1
ATOM 690 O O . GLY A 1 88 ? -5.560 -21.409 -15.270 1.00 44.00 88 GLY A O 1
ATOM 691 N N . SER A 1 89 ? -6.486 -19.482 -15.932 1.00 41.22 89 SER A N 1
ATOM 692 C CA . SER A 1 89 ? -7.842 -20.059 -16.127 1.00 41.22 89 SER A CA 1
ATOM 693 C C . SER A 1 89 ? -8.261 -20.249 -17.592 1.00 41.22 89 SER A C 1
ATOM 695 O O . SER A 1 89 ? -9.417 -20.563 -17.875 1.00 41.22 89 SER A O 1
ATOM 697 N N . GLY A 1 90 ? -7.322 -20.098 -18.528 1.00 49.59 90 GLY A N 1
ATOM 698 C CA . GLY A 1 90 ? -7.561 -20.246 -19.962 1.00 49.59 90 GLY A CA 1
ATOM 699 C C . GLY A 1 90 ? -6.673 -21.291 -20.629 1.00 49.59 90 GLY A C 1
ATOM 700 O O . GLY A 1 90 ? -5.895 -20.920 -21.502 1.00 49.59 90 GLY A O 1
ATOM 701 N N . ASN A 1 91 ? -6.785 -22.566 -20.237 1.00 36.22 91 ASN A N 1
ATOM 702 C CA . ASN A 1 91 ? -6.732 -23.710 -21.167 1.00 36.22 91 ASN A CA 1
ATOM 703 C C . ASN A 1 91 ? -7.217 -25.004 -20.500 1.00 36.22 91 ASN A C 1
ATOM 705 O O . ASN A 1 91 ? -6.572 -25.432 -19.516 1.00 36.22 91 ASN A O 1
#

Secondary structure (DSSP, 8-state):
---SGGGEEE-TT--EEE--GGGPPPSS----------GGGGGGS-HHHHHH----HHHHHHHHHHHHHHHHHSSPPPTTTHHHHTTTT--

Solvent-accessible surface area (backbone atoms only — not comparable to full-atom values): 5802 Å² total; per-residue (Å²): 79,65,47,41,68,91,34,50,43,68,47,100,82,71,46,82,41,83,48,70,68,81,60,55,87,65,102,57,94,72,75,70,78,78,63,88,69,60,76,86,57,54,55,46,52,29,72,65,33,72,73,68,76,49,74,46,76,68,34,40,54,45,9,47,52,48,30,51,48,28,70,75,68,76,44,82,70,60,77,79,50,72,73,53,65,73,67,67,82,79,128